Protein AF-A0A6C0JM83-F1 (afdb_monomer_lite)

Sequence (150 aa):
MENNTKMSLNKTNLNKWVEQGKTIPICINEGCENNVAIRHWSAQGDPSLKTECSRCADARKRNKNIDGITFHKKKYCENKDGILGFICPMDKERYSEFPSDIYHMDHLDGNHHNNSLDNLKTFCAICHTRKGKESDDFNAFKSSSRIHKV

Structure (mmCIF, N/CA/C/O backbone):
data_AF-A0A6C0JM83-F1
#
_entry.id   AF-A0A6C0JM83-F1
#
loop_
_atom_site.group_PDB
_atom_site.id
_atom_site.type_symbol
_atom_site.label_atom_id
_atom_site.label_alt_id
_atom_site.label_comp_id
_atom_site.label_asym_id
_atom_site.label_entity_id
_atom_site.label_seq_id
_atom_site.pdbx_PDB_ins_code
_atom_site.Cartn_x
_atom_site.Cartn_y
_atom_site.Cartn_z
_atom_site.occupancy
_atom_site.B_iso_or_equiv
_atom_site.auth_seq_id
_atom_site.auth_comp_id
_atom_site.auth_asym_id
_atom_site.auth_atom_id
_atom_site.pdbx_PDB_model_num
ATOM 1 N N . MET A 1 1 ? -18.237 12.633 42.414 1.00 44.19 1 MET A N 1
ATOM 2 C CA . MET A 1 1 ? -18.136 13.569 41.276 1.00 44.19 1 MET A CA 1
ATOM 3 C C . MET A 1 1 ? -17.560 12.776 40.118 1.00 44.19 1 MET A C 1
ATOM 5 O O . MET A 1 1 ? -16.432 12.314 40.226 1.00 44.19 1 MET A O 1
ATOM 9 N N . GLU A 1 2 ? -18.372 12.474 39.108 1.00 47.47 2 GLU A N 1
ATOM 10 C CA . GLU A 1 2 ? -17.985 11.617 37.981 1.00 47.47 2 GLU A CA 1
ATOM 11 C C . GLU A 1 2 ? -16.938 12.310 37.099 1.00 47.47 2 GLU A C 1
ATOM 13 O O . GLU A 1 2 ? -17.131 13.438 36.644 1.00 47.47 2 GLU A O 1
ATOM 18 N N . ASN A 1 3 ? -15.817 11.624 36.862 1.00 49.56 3 ASN A N 1
ATOM 19 C CA . ASN A 1 3 ? -14.770 12.057 35.942 1.00 49.56 3 ASN A CA 1
ATOM 20 C C . ASN A 1 3 ? -15.292 11.967 34.502 1.00 49.56 3 ASN A C 1
ATOM 22 O O . ASN A 1 3 ? -15.227 10.916 33.863 1.00 49.56 3 ASN A O 1
ATOM 26 N N . ASN A 1 4 ? -15.806 13.084 33.988 1.00 56.81 4 ASN A N 1
ATOM 27 C CA . ASN A 1 4 ? -16.250 13.216 32.606 1.00 56.81 4 ASN A CA 1
ATOM 28 C C . ASN A 1 4 ? -15.029 13.223 31.666 1.00 56.81 4 ASN A C 1
ATOM 30 O O . ASN A 1 4 ? -14.492 14.268 31.292 1.00 56.81 4 ASN A O 1
ATOM 34 N N . THR A 1 5 ? -14.523 12.031 31.350 1.00 67.56 5 THR A N 1
ATOM 35 C CA . THR A 1 5 ? -13.326 11.860 30.526 1.00 67.56 5 THR A CA 1
ATOM 36 C C . THR A 1 5 ? -13.716 12.058 29.067 1.00 67.56 5 THR A C 1
ATOM 38 O O . THR A 1 5 ? -14.271 11.169 28.423 1.00 67.56 5 THR A O 1
ATOM 41 N N . LYS A 1 6 ? -13.453 13.257 28.543 1.00 78.25 6 LYS A N 1
ATOM 42 C CA . LYS A 1 6 ? -13.747 13.632 27.157 1.00 78.25 6 LYS A CA 1
ATOM 43 C C . LYS A 1 6 ? -13.041 12.661 26.199 1.00 78.25 6 LYS A C 1
ATOM 45 O O . LYS A 1 6 ? -11.813 12.579 26.189 1.00 78.25 6 LYS A O 1
ATOM 50 N N . MET A 1 7 ? -13.809 11.913 25.406 1.00 81.31 7 MET A N 1
ATOM 51 C CA . MET A 1 7 ? -13.266 10.986 24.408 1.00 81.31 7 MET A CA 1
ATOM 52 C C . MET A 1 7 ? -12.375 11.7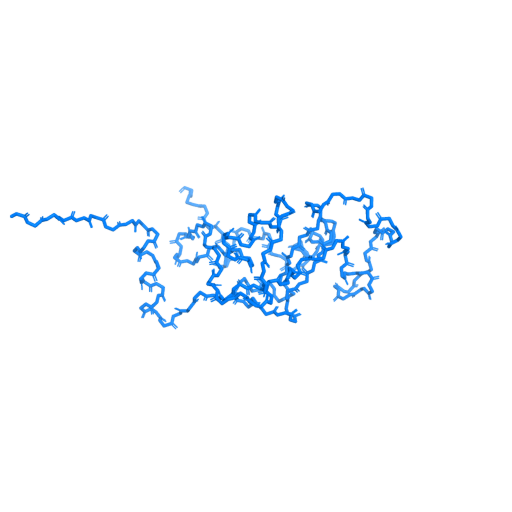11 23.392 1.00 81.31 7 MET A C 1
ATOM 54 O O . MET A 1 7 ? -12.646 12.847 22.997 1.00 81.31 7 MET A O 1
ATOM 58 N N . SER A 1 8 ? -11.323 11.030 22.928 1.00 89.06 8 SER A N 1
ATOM 59 C CA . SER A 1 8 ? -10.469 11.559 21.864 1.00 89.06 8 SER A CA 1
ATOM 60 C C . SER A 1 8 ? -11.244 11.684 20.551 1.00 89.06 8 SER A C 1
ATOM 62 O O . SER A 1 8 ? -12.116 10.867 20.251 1.00 89.06 8 SER A O 1
ATOM 64 N N . LEU A 1 9 ? -10.879 12.667 19.721 1.00 87.62 9 LEU A N 1
ATOM 65 C CA . LEU A 1 9 ? -11.496 12.871 18.405 1.00 87.62 9 LEU A CA 1
ATOM 66 C C . LEU A 1 9 ? -11.453 11.600 17.540 1.00 87.62 9 LEU A C 1
ATOM 68 O O . LEU A 1 9 ? -12.421 11.281 16.857 1.00 87.62 9 LEU A O 1
ATOM 72 N N . ASN A 1 10 ? -10.354 10.845 17.616 1.00 89.12 10 ASN A N 1
ATOM 73 C CA . ASN A 1 10 ? -10.205 9.588 16.886 1.00 89.12 10 ASN A CA 1
ATOM 74 C C . ASN A 1 10 ? -11.224 8.538 17.357 1.00 89.12 10 ASN A C 1
ATOM 76 O O . ASN A 1 10 ? -11.894 7.919 16.536 1.00 89.12 10 ASN A O 1
ATOM 80 N N . LYS A 1 11 ? -11.404 8.386 18.677 1.00 91.56 11 LYS A N 1
ATOM 81 C CA . LYS A 1 11 ? -12.391 7.451 19.228 1.00 91.56 11 LYS A CA 1
ATOM 82 C C . LYS A 1 11 ? -13.819 7.863 18.857 1.00 91.56 11 LYS A C 1
ATOM 84 O O . LYS A 1 11 ? -14.612 7.006 18.488 1.00 91.56 11 LYS A O 1
ATOM 89 N N . THR A 1 12 ? -14.124 9.159 18.892 1.00 93.62 12 THR A N 1
ATOM 90 C CA . THR A 1 12 ? -15.427 9.690 18.469 1.00 93.62 12 THR A CA 1
ATOM 91 C C . THR A 1 12 ? -15.716 9.391 16.997 1.00 93.62 12 THR A C 1
ATOM 93 O O . THR A 1 12 ? -16.800 8.915 16.675 1.00 93.62 12 THR A O 1
ATOM 96 N N . ASN A 1 13 ? -14.755 9.627 16.100 1.00 94.38 13 ASN A N 1
ATOM 97 C CA . ASN A 1 13 ? -14.938 9.346 14.674 1.00 94.38 13 ASN A CA 1
ATOM 98 C C . ASN A 1 13 ? -15.055 7.844 14.389 1.00 94.38 13 ASN A C 1
ATOM 100 O O . ASN A 1 13 ? -15.895 7.441 13.590 1.00 94.38 13 ASN A O 1
ATOM 104 N N . LEU A 1 14 ? -14.275 7.013 15.089 1.00 94.88 14 LEU A N 1
ATOM 105 C CA . LEU A 1 14 ? -14.371 5.560 14.970 1.00 94.88 14 LEU A CA 1
ATOM 106 C C . LEU A 1 14 ? -15.747 5.042 15.398 1.00 94.88 14 LEU A C 1
ATOM 108 O O . LEU A 1 14 ? -16.313 4.203 14.708 1.00 94.88 14 LEU A O 1
ATOM 112 N N . ASN A 1 15 ? -16.301 5.553 16.499 1.00 94.50 15 ASN A N 1
ATOM 113 C CA . ASN A 1 15 ? -17.640 5.163 16.934 1.00 94.50 15 ASN A CA 1
ATOM 114 C C . ASN A 1 15 ? -18.690 5.507 15.868 1.00 94.50 15 ASN A C 1
ATOM 116 O O . ASN A 1 15 ? -19.449 4.629 15.477 1.00 94.50 15 ASN A O 1
ATOM 120 N N . LYS A 1 16 ? -18.658 6.727 15.312 1.00 94.56 16 LYS A N 1
ATOM 121 C CA . LYS A 1 16 ? -19.558 7.130 14.214 1.00 94.56 16 LYS A CA 1
ATOM 122 C C . LYS A 1 16 ? -19.424 6.235 12.981 1.00 94.56 16 LYS A C 1
ATOM 124 O O . LYS A 1 16 ? -20.417 5.920 12.338 1.00 94.56 16 LYS A O 1
ATOM 129 N N . TRP A 1 17 ? -18.200 5.837 12.634 1.00 95.06 17 TRP A N 1
ATOM 130 C CA . TRP A 1 17 ? -17.943 4.926 11.515 1.00 95.06 17 TRP A CA 1
ATOM 131 C C . TRP A 1 17 ? -18.598 3.559 11.736 1.00 95.06 17 TRP A C 1
ATOM 133 O O . TRP A 1 17 ? -19.258 3.035 10.842 1.00 95.06 17 TRP A O 1
ATOM 143 N N . VAL A 1 18 ? -18.468 3.015 12.947 1.00 95.50 18 VAL A N 1
ATOM 144 C CA . VAL A 1 18 ? -19.070 1.731 13.330 1.00 95.50 18 VAL A CA 1
ATOM 145 C C . VAL A 1 18 ? -20.595 1.826 13.430 1.00 95.50 18 VAL A C 1
ATOM 147 O O . VAL A 1 18 ? -21.285 0.916 12.981 1.00 95.50 18 VAL A O 1
ATOM 150 N N . GLU A 1 19 ? -21.141 2.934 13.937 1.00 95.94 19 GLU A N 1
ATOM 151 C CA . GLU A 1 19 ? -22.590 3.206 13.967 1.00 95.94 19 GLU A CA 1
ATOM 152 C C . GLU A 1 19 ? -23.209 3.241 12.560 1.00 95.94 19 GLU A C 1
ATOM 154 O O . GLU A 1 19 ? -24.366 2.872 12.385 1.00 95.94 19 GLU A O 1
ATOM 159 N N . GLN A 1 20 ? -22.431 3.616 11.537 1.00 94.31 20 GLN A N 1
ATOM 160 C CA . GLN A 1 20 ? -22.831 3.533 10.125 1.00 94.31 20 GLN A CA 1
ATOM 161 C C . GLN A 1 20 ? -22.754 2.106 9.547 1.00 94.31 20 GLN A C 1
ATOM 163 O O . GLN A 1 20 ? -22.927 1.927 8.343 1.00 94.31 20 GLN A O 1
ATOM 168 N N . GLY A 1 21 ? -22.453 1.094 10.366 1.00 95.00 21 GLY A N 1
ATOM 169 C CA . GLY A 1 21 ? -22.310 -0.300 9.940 1.00 95.00 21 GLY A CA 1
ATOM 170 C C . GLY A 1 21 ? -21.008 -0.597 9.194 1.00 95.00 21 GLY A C 1
ATOM 171 O O . GLY A 1 21 ? -20.891 -1.646 8.562 1.00 95.00 21 GLY A O 1
ATOM 172 N N . LYS A 1 22 ? -20.025 0.310 9.235 1.00 94.62 22 LYS A N 1
ATOM 173 C CA . LYS A 1 22 ? -18.748 0.146 8.535 1.00 94.62 22 LYS A CA 1
ATOM 174 C C . LYS A 1 22 ? -17.683 -0.436 9.457 1.00 94.62 22 LYS A C 1
ATOM 176 O O . LYS A 1 22 ? -17.674 -0.211 10.667 1.00 94.62 22 LYS A O 1
ATOM 181 N N . THR A 1 23 ? -16.728 -1.144 8.868 1.00 95.31 23 THR A N 1
ATOM 182 C CA . THR A 1 23 ? -15.616 -1.778 9.585 1.00 95.31 23 THR A CA 1
ATOM 183 C C . THR A 1 23 ? -14.276 -1.181 9.166 1.00 95.31 23 THR A C 1
ATOM 185 O O . THR A 1 23 ? -14.170 -0.488 8.152 1.00 95.31 23 THR A O 1
ATOM 188 N N . ILE A 1 24 ? -13.249 -1.392 9.992 1.00 96.75 24 ILE A N 1
ATOM 189 C CA . ILE A 1 24 ? -11.862 -1.104 9.622 1.00 96.75 24 ILE A CA 1
ATOM 190 C C . ILE A 1 24 ? -11.265 -2.408 9.080 1.00 96.75 24 ILE A C 1
ATOM 192 O O . ILE A 1 24 ? -11.405 -3.430 9.750 1.00 96.75 24 ILE A O 1
ATOM 196 N N . PRO A 1 25 ? -10.614 -2.401 7.904 1.00 96.69 25 PRO A N 1
ATOM 197 C CA . PRO A 1 25 ? -9.995 -3.598 7.348 1.00 96.69 25 PRO A CA 1
ATOM 198 C C . PRO A 1 25 ? -8.928 -4.197 8.268 1.00 96.69 25 PRO A C 1
ATOM 200 O O . PRO A 1 25 ? -8.288 -3.493 9.055 1.00 96.69 25 PRO A O 1
ATOM 203 N N . ILE A 1 26 ? -8.692 -5.497 8.119 1.00 97.81 26 ILE A N 1
ATOM 204 C CA . ILE A 1 26 ? -7.633 -6.220 8.827 1.00 97.81 26 ILE A CA 1
ATOM 205 C C . ILE A 1 26 ? -6.282 -5.944 8.151 1.00 97.81 26 ILE A C 1
ATOM 207 O O . ILE A 1 26 ? -6.214 -5.635 6.961 1.00 97.81 26 ILE A O 1
ATOM 211 N N . CYS A 1 27 ? -5.204 -6.002 8.929 1.00 98.06 27 CYS A N 1
ATOM 212 C CA . CYS A 1 27 ? -3.822 -5.909 8.471 1.00 98.06 27 CYS A CA 1
ATOM 213 C C . CYS A 1 27 ? -3.541 -6.872 7.307 1.00 98.06 27 CYS A C 1
ATOM 215 O O . CYS A 1 27 ? -3.898 -8.040 7.375 1.00 98.06 27 CYS A O 1
ATOM 217 N N . ILE A 1 28 ? -2.834 -6.398 6.276 1.00 98.19 28 ILE A N 1
ATOM 218 C CA . ILE A 1 28 ? -2.525 -7.217 5.092 1.00 98.19 28 ILE A CA 1
ATOM 219 C C . ILE A 1 28 ? -1.541 -8.364 5.374 1.00 98.19 28 ILE A C 1
ATOM 221 O O . ILE A 1 28 ? -1.468 -9.328 4.621 1.00 98.19 28 ILE A O 1
ATOM 225 N N . ASN A 1 29 ? -0.729 -8.242 6.425 1.00 98.25 29 ASN A N 1
ATOM 226 C CA . ASN A 1 29 ? 0.310 -9.226 6.707 1.00 98.25 29 ASN A CA 1
ATOM 227 C C . ASN A 1 29 ? -0.316 -10.514 7.240 1.00 98.25 29 ASN A C 1
ATOM 229 O O . ASN A 1 29 ? -1.064 -10.485 8.219 1.00 98.25 29 ASN A O 1
ATOM 233 N N . GLU A 1 30 ? 0.034 -11.630 6.609 1.00 97.56 30 GLU A N 1
ATOM 234 C CA . GLU A 1 30 ? -0.449 -12.957 6.969 1.00 97.56 30 GLU A CA 1
ATOM 235 C C . GLU A 1 30 ? -0.114 -13.270 8.434 1.00 97.56 30 GLU A C 1
ATOM 237 O O . GLU A 1 30 ? 0.965 -12.919 8.921 1.00 97.56 30 GLU A O 1
ATOM 242 N N . GLY A 1 31 ? -1.067 -13.882 9.142 1.00 97.25 31 GLY A N 1
ATOM 243 C CA . GLY A 1 31 ? -0.973 -14.161 10.578 1.00 97.25 31 GLY A CA 1
ATOM 244 C C . GLY A 1 31 ? -1.280 -12.968 11.493 1.00 97.25 31 GLY A C 1
ATOM 245 O O . GLY A 1 31 ? -1.158 -13.083 12.712 1.00 97.25 31 GLY A O 1
ATOM 246 N N . CYS A 1 32 ? -1.688 -11.811 10.953 1.00 97.88 32 CYS A N 1
ATOM 247 C CA . CYS A 1 32 ? -2.078 -10.648 11.751 1.00 97.88 32 CYS A CA 1
ATOM 248 C C . CYS A 1 32 ? -3.580 -10.342 11.659 1.00 97.88 32 CYS A C 1
ATOM 250 O O . CYS A 1 32 ? -4.067 -9.912 10.623 1.00 97.88 32 CYS A O 1
ATOM 252 N N . GLU A 1 33 ? -4.289 -10.433 12.786 1.00 97.44 33 GLU A N 1
ATOM 253 C CA . GLU A 1 33 ? -5.737 -10.154 12.870 1.00 97.44 33 GLU A CA 1
ATOM 254 C C . GLU A 1 33 ? -6.065 -8.722 13.332 1.00 97.44 33 GLU A C 1
ATOM 256 O O . GLU A 1 33 ? -7.222 -8.344 13.497 1.00 97.44 33 GLU A O 1
ATOM 261 N N . ASN A 1 34 ? -5.045 -7.889 13.555 1.00 97.81 34 ASN A N 1
ATOM 262 C CA . ASN A 1 34 ? -5.262 -6.510 13.985 1.00 97.81 34 ASN A CA 1
ATOM 263 C C . ASN A 1 34 ? -5.852 -5.668 12.852 1.00 97.81 34 ASN A C 1
ATOM 265 O O . ASN A 1 34 ? -5.403 -5.757 11.711 1.00 97.81 34 ASN A O 1
ATOM 269 N N . ASN A 1 35 ? -6.736 -4.734 13.198 1.00 97.94 35 ASN A N 1
ATOM 270 C CA . ASN A 1 35 ? -7.178 -3.696 12.271 1.00 97.94 35 ASN A CA 1
ATOM 271 C C . ASN A 1 35 ? -6.000 -2.858 11.754 1.00 97.94 35 ASN A C 1
ATOM 273 O O . ASN A 1 35 ? -5.029 -2.581 12.475 1.00 97.94 35 ASN A O 1
ATOM 277 N N . VAL A 1 36 ? -6.106 -2.410 10.504 1.00 97.75 36 VAL A N 1
ATOM 278 C CA . VAL A 1 36 ? -5.147 -1.472 9.923 1.00 97.75 36 VAL A CA 1
ATOM 279 C C . VAL A 1 36 ? -5.089 -0.175 10.725 1.00 97.75 36 VAL A C 1
ATOM 281 O O . VAL A 1 36 ? -6.056 0.264 11.350 1.00 97.75 36 VAL A O 1
ATOM 284 N N . ALA A 1 37 ? -3.925 0.470 10.712 1.00 96.94 37 ALA A N 1
ATOM 285 C CA . ALA A 1 37 ? -3.763 1.728 11.421 1.00 96.94 37 ALA A CA 1
ATOM 286 C C . ALA A 1 37 ? -4.471 2.872 10.685 1.00 96.94 37 ALA A C 1
ATOM 288 O O . ALA A 1 37 ? -4.193 3.138 9.513 1.00 96.94 37 ALA A O 1
ATOM 289 N N . ILE A 1 38 ? -5.297 3.618 11.416 1.00 95.75 38 ILE A N 1
ATOM 290 C CA . ILE A 1 38 ? -5.872 4.884 10.957 1.00 95.75 38 ILE A CA 1
ATOM 291 C C . ILE A 1 38 ? -4.805 5.975 11.100 1.00 95.75 38 ILE A C 1
ATOM 293 O O . ILE A 1 38 ? -4.281 6.201 12.192 1.00 95.75 38 ILE A O 1
ATOM 297 N N . ARG A 1 39 ? -4.458 6.652 10.001 1.00 91.12 39 ARG A N 1
ATOM 298 C CA . ARG A 1 39 ? -3.512 7.781 10.000 1.00 91.12 39 ARG A CA 1
ATOM 299 C C . ARG A 1 39 ? -4.176 9.059 10.497 1.00 91.12 39 ARG A C 1
ATOM 301 O O . ARG A 1 39 ? -3.609 9.769 11.317 1.00 91.12 39 ARG A O 1
ATOM 308 N N . HIS A 1 40 ? -5.342 9.361 9.944 1.00 91.31 40 HIS A N 1
ATOM 309 C CA . HIS A 1 40 ? -6.170 10.519 10.261 1.00 91.31 40 HIS A CA 1
ATOM 310 C C . HIS A 1 40 ? -7.576 10.295 9.691 1.00 91.31 40 HIS A C 1
ATOM 312 O O . HIS A 1 40 ? -7.826 9.284 9.038 1.00 91.31 40 HIS A O 1
ATOM 318 N N . TRP A 1 41 ? -8.472 11.247 9.924 1.00 91.06 41 TRP A N 1
ATOM 319 C CA . TRP A 1 41 ? -9.830 11.257 9.386 1.00 91.06 41 TRP A CA 1
ATOM 320 C C . TRP A 1 41 ? -9.985 12.426 8.417 1.00 91.06 41 TRP A C 1
ATOM 322 O O . TRP A 1 41 ? -9.472 13.514 8.691 1.00 91.06 41 TRP A O 1
ATOM 332 N N . SER A 1 42 ? -10.671 12.209 7.297 1.00 86.38 42 SER A N 1
ATOM 333 C CA . SER A 1 42 ? -11.073 13.288 6.397 1.00 86.38 42 SER A CA 1
ATOM 334 C C . SER A 1 42 ? -12.128 14.180 7.061 1.00 86.38 42 SER A C 1
ATOM 336 O O . SER A 1 42 ? -12.757 13.804 8.056 1.00 86.38 42 SER A O 1
ATOM 338 N N . ALA A 1 43 ? -12.361 15.368 6.497 1.00 83.06 43 ALA A N 1
ATOM 339 C CA . ALA A 1 43 ? -13.428 16.254 6.965 1.00 83.06 43 ALA A CA 1
ATOM 340 C C . ALA A 1 43 ? -14.825 15.619 6.810 1.00 83.06 43 ALA A C 1
ATOM 342 O O . ALA A 1 43 ? -15.741 15.964 7.552 1.00 83.06 43 ALA A O 1
ATOM 343 N N . GLN A 1 44 ? -14.964 14.670 5.880 1.00 83.12 44 GLN A N 1
ATOM 344 C CA . GLN A 1 44 ? -16.177 13.903 5.597 1.00 83.12 44 GLN A CA 1
ATOM 345 C C . GLN A 1 44 ? -16.359 12.715 6.560 1.00 83.12 44 GLN A C 1
ATOM 347 O O . GLN A 1 44 ? -17.377 12.032 6.500 1.00 83.12 44 GLN A O 1
ATOM 352 N N . GLY A 1 45 ? -15.396 12.464 7.455 1.00 87.44 45 GLY A N 1
ATOM 353 C CA . GLY A 1 45 ? -15.439 11.343 8.396 1.00 87.44 45 GLY A CA 1
ATOM 354 C C . GLY A 1 45 ? -15.001 10.003 7.799 1.00 87.44 45 GLY A C 1
ATOM 355 O O . GLY A 1 45 ? -15.306 8.964 8.375 1.00 87.44 45 GLY A O 1
ATOM 356 N N . ASP A 1 46 ? -14.279 10.022 6.678 1.00 89.12 46 ASP A N 1
ATOM 357 C CA . ASP A 1 46 ? -13.672 8.842 6.054 1.00 89.12 46 ASP A CA 1
ATOM 358 C C . ASP A 1 46 ? -12.246 8.625 6.607 1.00 89.12 46 ASP A C 1
ATOM 360 O O . ASP A 1 46 ? -11.445 9.574 6.610 1.00 89.12 46 ASP A O 1
ATOM 364 N N . PRO A 1 47 ? -11.898 7.445 7.156 1.00 92.81 47 PRO A N 1
ATOM 365 C CA . PRO A 1 47 ? -10.572 7.215 7.702 1.00 92.81 47 PRO A CA 1
ATOM 366 C C . PRO A 1 47 ? -9.517 7.055 6.600 1.00 92.81 47 PRO A C 1
ATOM 368 O O . PRO A 1 47 ? -9.600 6.202 5.724 1.00 92.81 47 PRO A O 1
ATOM 371 N N . SER A 1 48 ? -8.419 7.799 6.719 1.00 91.56 48 SER A N 1
ATOM 372 C CA . SER A 1 48 ? -7.208 7.538 5.942 1.00 91.56 48 SER A CA 1
ATOM 373 C C . SER A 1 48 ? -6.471 6.341 6.538 1.00 91.56 48 SER A C 1
ATOM 375 O O . SER A 1 48 ? -5.884 6.429 7.623 1.00 91.56 48 SER A O 1
ATOM 377 N N . LEU A 1 49 ? -6.495 5.219 5.828 1.00 94.12 49 LEU A N 1
ATOM 378 C CA . LEU A 1 49 ? -5.961 3.946 6.301 1.00 94.12 49 LEU A CA 1
ATOM 379 C C . LEU A 1 49 ? -4.515 3.712 5.839 1.00 94.12 49 LEU A C 1
ATOM 381 O O . LEU A 1 49 ? -4.067 4.171 4.788 1.00 94.12 49 LEU A O 1
ATOM 385 N N . LYS A 1 50 ? -3.740 2.998 6.657 1.00 95.31 50 LYS A N 1
ATOM 386 C CA . LYS A 1 50 ? -2.591 2.220 6.171 1.00 95.31 50 LYS A CA 1
ATOM 387 C C . LYS A 1 50 ? -3.097 0.870 5.652 1.00 95.31 50 LYS A C 1
ATOM 389 O O . LYS A 1 50 ? -4.224 0.488 5.916 1.00 95.31 50 LYS A O 1
ATOM 394 N N . THR A 1 51 ? -2.222 0.120 4.999 1.00 96.94 51 THR A N 1
ATOM 395 C CA . THR A 1 51 ? -2.471 -1.284 4.637 1.00 96.94 51 THR A CA 1
ATOM 396 C C . THR A 1 51 ? -2.092 -2.252 5.767 1.00 96.94 51 THR A C 1
ATOM 398 O O . THR A 1 51 ? -2.471 -3.420 5.782 1.00 96.94 51 THR A O 1
ATOM 401 N N . GLU A 1 52 ? -1.339 -1.755 6.751 1.00 97.94 52 GLU A N 1
ATOM 402 C CA . GLU A 1 52 ? -0.810 -2.507 7.888 1.00 97.94 52 GLU A CA 1
ATOM 403 C C . GLU A 1 52 ? -1.308 -1.907 9.211 1.00 97.94 52 GLU A C 1
ATOM 405 O O . GLU A 1 52 ? -1.503 -0.689 9.331 1.00 97.94 52 GLU A O 1
ATOM 410 N N . CYS A 1 53 ? -1.422 -2.735 10.253 1.00 98.12 53 CYS A N 1
ATOM 411 C CA . CYS A 1 53 ? -1.512 -2.237 11.626 1.00 98.12 53 CYS A CA 1
ATOM 412 C C . CYS A 1 53 ? -0.197 -1.543 12.048 1.00 98.12 53 CYS A C 1
ATOM 414 O O . CYS A 1 53 ? 0.865 -1.771 11.458 1.00 98.12 53 CYS A O 1
ATOM 416 N N . SER A 1 54 ? -0.232 -0.703 13.090 1.00 97.50 54 SER A N 1
ATOM 417 C CA . SER A 1 54 ? 0.954 0.061 13.525 1.00 97.50 54 SER A CA 1
ATOM 418 C C . SER A 1 54 ? 2.123 -0.842 13.928 1.00 97.50 54 SER A C 1
ATOM 420 O O . SER A 1 54 ? 3.249 -0.592 13.508 1.00 97.50 54 SER A O 1
ATOM 422 N N . ARG A 1 55 ? 1.849 -1.936 14.658 1.00 97.81 55 ARG A N 1
ATOM 423 C CA . ARG A 1 55 ? 2.860 -2.920 15.083 1.00 97.81 55 ARG A CA 1
ATOM 424 C C . ARG A 1 55 ? 3.615 -3.505 13.888 1.00 97.81 55 ARG A C 1
ATOM 426 O O . ARG A 1 55 ? 4.842 -3.522 13.889 1.00 97.81 55 ARG A O 1
ATOM 433 N N . CYS A 1 56 ? 2.882 -3.952 12.870 1.00 98.12 56 CYS A N 1
ATOM 434 C CA . CYS A 1 56 ? 3.466 -4.508 11.656 1.00 98.12 56 CYS A CA 1
ATOM 435 C C . CYS A 1 56 ? 4.251 -3.459 10.861 1.00 98.12 56 CYS A C 1
ATOM 437 O O . CYS A 1 56 ? 5.405 -3.692 10.509 1.00 98.12 56 CYS A O 1
ATOM 439 N N . ALA A 1 57 ? 3.657 -2.286 10.627 1.00 96.88 57 ALA A N 1
ATOM 440 C CA . ALA A 1 57 ? 4.307 -1.221 9.870 1.00 96.88 57 ALA A CA 1
ATOM 441 C C . ALA A 1 57 ? 5.645 -0.801 10.503 1.00 96.88 57 ALA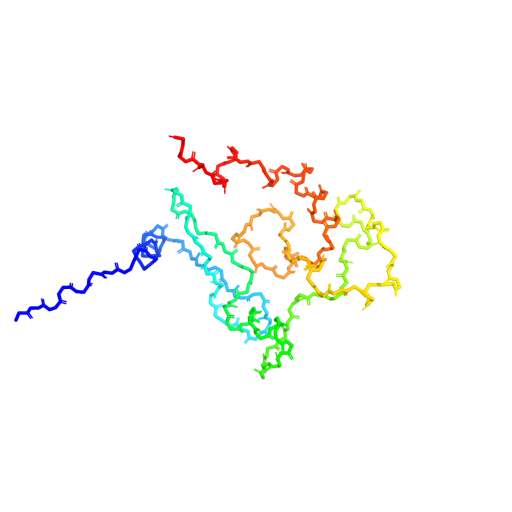 A C 1
ATOM 443 O O . ALA A 1 57 ? 6.628 -0.584 9.793 1.00 96.88 57 ALA A O 1
ATOM 444 N N . ASP A 1 58 ? 5.693 -0.691 11.831 1.00 97.06 58 ASP A N 1
ATOM 445 C CA . ASP A 1 58 ? 6.898 -0.290 12.554 1.00 97.06 58 ASP A CA 1
ATOM 446 C C . ASP A 1 58 ? 7.950 -1.400 12.581 1.00 97.06 58 ASP A C 1
ATOM 448 O O . ASP A 1 58 ? 9.134 -1.118 12.383 1.00 97.06 58 ASP A O 1
ATOM 452 N N . ALA A 1 59 ? 7.539 -2.658 12.764 1.00 97.38 59 ALA A N 1
ATOM 453 C CA . ALA A 1 59 ? 8.448 -3.796 12.687 1.00 97.38 59 ALA A CA 1
ATOM 454 C C . ALA A 1 59 ? 9.089 -3.905 11.300 1.00 97.38 59 ALA A C 1
ATOM 456 O O . ALA A 1 59 ? 10.314 -3.957 11.205 1.00 97.38 59 ALA A O 1
ATOM 457 N N . ARG A 1 60 ? 8.294 -3.794 10.228 1.00 95.62 60 ARG A N 1
ATOM 458 C CA . ARG A 1 60 ? 8.794 -3.789 8.850 1.00 95.62 60 ARG A CA 1
ATOM 459 C C . ARG A 1 60 ? 9.812 -2.676 8.608 1.00 95.62 60 ARG A C 1
ATOM 461 O O . ARG A 1 60 ? 10.879 -2.931 8.060 1.00 95.62 60 ARG A O 1
ATOM 468 N N . LYS A 1 61 ? 9.511 -1.440 9.025 1.00 93.69 61 LYS A N 1
ATOM 469 C CA . LYS A 1 61 ? 10.428 -0.291 8.871 1.00 93.69 61 LYS A CA 1
ATOM 470 C C . LYS A 1 61 ? 11.733 -0.463 9.644 1.00 93.69 61 LYS A C 1
ATOM 472 O O . LYS A 1 61 ? 12.766 0.023 9.207 1.00 93.69 61 LYS A O 1
ATOM 477 N N . ARG A 1 62 ? 11.683 -1.133 10.796 1.00 95.31 62 ARG A N 1
ATOM 478 C CA . ARG A 1 62 ? 12.849 -1.403 11.648 1.00 95.31 62 ARG A CA 1
ATOM 479 C C . ARG A 1 62 ? 13.525 -2.738 11.330 1.00 95.31 62 ARG A C 1
ATOM 481 O O . ARG A 1 62 ? 14.407 -3.139 12.081 1.00 95.31 62 ARG A O 1
ATOM 488 N N . ASN A 1 63 ? 13.096 -3.426 10.268 1.00 93.12 63 ASN A N 1
ATOM 489 C CA . ASN A 1 63 ? 13.561 -4.761 9.896 1.00 93.12 63 ASN A CA 1
ATOM 490 C C . ASN A 1 63 ? 13.511 -5.767 11.068 1.00 93.12 63 ASN A C 1
ATOM 492 O O . ASN A 1 63 ? 14.428 -6.559 11.269 1.00 93.12 63 ASN A O 1
ATOM 496 N N . LYS A 1 64 ? 12.449 -5.696 11.881 1.00 96.81 64 LYS A N 1
ATOM 497 C CA . LYS A 1 64 ? 12.208 -6.599 13.011 1.00 96.81 64 LYS A CA 1
ATOM 498 C C . LYS A 1 64 ? 11.273 -7.723 12.593 1.00 96.81 64 LYS A C 1
ATOM 500 O O . LYS A 1 64 ? 10.207 -7.458 12.038 1.00 96.81 64 LYS A O 1
ATOM 505 N N . ASN A 1 65 ? 11.656 -8.952 12.920 1.00 95.88 65 ASN A N 1
ATOM 506 C CA . ASN A 1 65 ? 10.776 -10.100 12.774 1.00 95.88 65 ASN A CA 1
ATOM 507 C C . ASN A 1 65 ? 9.685 -10.085 13.857 1.00 95.88 65 ASN A C 1
ATOM 509 O O . ASN A 1 65 ? 9.916 -9.602 14.969 1.00 95.88 65 ASN A O 1
ATOM 513 N N . ILE A 1 66 ? 8.507 -10.604 13.526 1.00 97.12 66 ILE A N 1
ATOM 514 C CA . ILE A 1 66 ? 7.441 -10.879 14.484 1.00 97.12 66 ILE A CA 1
ATOM 515 C C . ILE A 1 66 ? 7.020 -12.328 14.273 1.00 97.12 66 ILE A C 1
ATOM 517 O O . ILE A 1 66 ? 6.592 -12.684 13.179 1.00 97.12 66 ILE A O 1
ATOM 521 N N . ASP A 1 67 ? 7.106 -13.135 15.325 1.00 97.25 67 ASP A N 1
ATOM 522 C CA . ASP A 1 67 ? 6.734 -14.546 15.256 1.00 97.25 67 ASP A CA 1
ATOM 523 C C . ASP A 1 67 ? 5.289 -14.718 14.776 1.00 97.25 67 ASP A C 1
ATOM 525 O O . ASP A 1 67 ? 4.375 -14.024 15.233 1.00 97.25 67 ASP A O 1
ATOM 529 N N . GLY A 1 68 ? 5.105 -15.634 13.824 1.00 97.19 68 GLY A N 1
ATOM 530 C CA . GLY A 1 68 ? 3.812 -15.931 13.212 1.00 97.19 68 GLY A CA 1
ATOM 531 C C . GLY A 1 68 ? 3.314 -14.904 12.190 1.00 97.19 68 GLY A C 1
ATOM 532 O O . GLY A 1 68 ? 2.204 -15.074 11.704 1.00 97.19 68 GLY A O 1
ATOM 533 N N . ILE A 1 69 ? 4.089 -13.862 11.853 1.00 98.06 69 ILE A N 1
ATOM 534 C CA . ILE A 1 69 ? 3.685 -12.850 10.865 1.00 98.06 69 ILE A CA 1
ATOM 535 C C . ILE A 1 69 ? 4.581 -12.886 9.626 1.00 98.06 69 ILE A C 1
ATOM 537 O O . ILE A 1 69 ? 5.796 -12.710 9.722 1.00 98.06 69 ILE A O 1
ATOM 541 N N . THR A 1 70 ? 3.960 -12.975 8.446 1.00 97.62 70 THR A N 1
ATOM 542 C CA . THR A 1 70 ? 4.645 -12.825 7.152 1.00 97.62 70 THR A CA 1
ATOM 543 C C . THR A 1 70 ? 4.315 -11.468 6.530 1.00 97.62 70 THR A C 1
ATOM 545 O O . THR A 1 70 ? 3.158 -11.139 6.269 1.00 97.62 70 THR A O 1
ATOM 548 N N . PHE A 1 71 ? 5.342 -10.651 6.272 1.00 97.25 71 PHE A N 1
ATOM 549 C CA . PHE A 1 71 ? 5.157 -9.331 5.661 1.00 97.25 71 PHE A CA 1
ATOM 550 C C . PHE A 1 71 ? 4.770 -9.436 4.180 1.00 97.25 71 PHE A C 1
ATOM 552 O O . PHE A 1 71 ? 5.496 -10.025 3.377 1.00 97.25 71 PHE A O 1
ATOM 559 N N . HIS A 1 72 ? 3.664 -8.792 3.798 1.00 97.38 72 HIS A N 1
ATOM 560 C CA . HI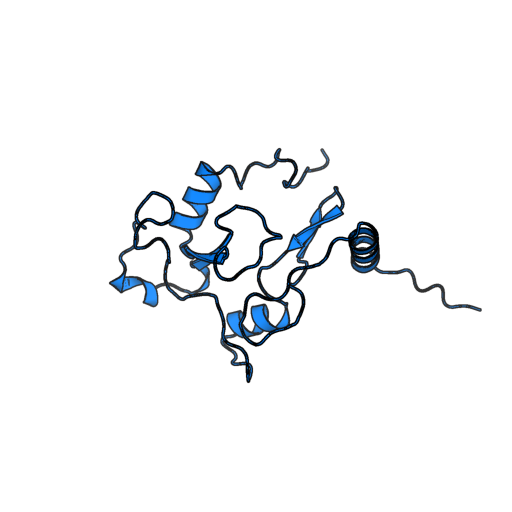S A 1 72 ? 3.164 -8.806 2.419 1.00 97.38 72 HIS A CA 1
ATOM 561 C C . HIS A 1 72 ? 4.030 -7.969 1.474 1.00 97.38 72 HIS A C 1
ATOM 563 O O . HIS A 1 72 ? 4.329 -8.400 0.359 1.00 97.38 72 HIS A O 1
ATOM 569 N N . LYS A 1 73 ? 4.470 -6.787 1.934 1.00 96.81 73 LYS A N 1
ATOM 570 C CA . LYS A 1 73 ? 5.249 -5.830 1.133 1.00 96.81 73 LYS A CA 1
ATOM 571 C C . LYS A 1 73 ? 6.498 -6.486 0.544 1.00 96.81 73 LYS A C 1
ATOM 573 O O . LYS A 1 73 ? 7.371 -6.950 1.279 1.00 96.81 73 LYS A O 1
ATOM 578 N N . LYS A 1 74 ? 6.632 -6.435 -0.779 1.00 96.12 74 LYS A N 1
ATOM 579 C CA . LYS A 1 74 ? 7.790 -6.984 -1.490 1.00 96.12 74 LYS A CA 1
ATOM 580 C C . LYS A 1 74 ? 8.954 -5.989 -1.536 1.00 96.12 74 LYS A C 1
ATOM 582 O O . LYS A 1 74 ? 8.817 -4.797 -1.255 1.00 96.12 74 LYS A O 1
ATOM 587 N N . LYS A 1 75 ? 10.131 -6.500 -1.898 1.00 95.38 75 LYS A N 1
ATOM 588 C CA . LYS A 1 75 ? 11.339 -5.705 -2.191 1.00 95.38 75 LYS A CA 1
ATOM 589 C C . LYS A 1 75 ? 11.559 -5.530 -3.702 1.00 95.38 75 LYS A C 1
ATOM 591 O O . LYS A 1 75 ? 12.673 -5.283 -4.137 1.00 95.38 75 LYS A O 1
ATOM 596 N N . TYR A 1 76 ? 10.505 -5.720 -4.492 1.00 97.00 76 TYR A N 1
ATOM 597 C CA . TYR A 1 76 ? 10.510 -5.612 -5.945 1.00 97.00 76 TYR A CA 1
ATOM 598 C C . TYR A 1 76 ? 9.182 -5.032 -6.435 1.00 97.00 76 TYR A C 1
ATOM 600 O O . TYR A 1 76 ? 8.191 -5.031 -5.703 1.00 97.00 76 TYR A O 1
ATOM 608 N N . CYS A 1 77 ? 9.163 -4.545 -7.677 1.00 98.00 77 CYS A N 1
ATOM 609 C CA . CYS A 1 77 ? 7.950 -4.037 -8.312 1.00 98.00 77 CYS A CA 1
ATOM 610 C C . CYS A 1 77 ? 7.138 -5.184 -8.933 1.00 98.00 77 CYS A C 1
ATOM 612 O O . CYS A 1 77 ? 7.636 -5.913 -9.788 1.00 98.00 77 CYS A O 1
ATOM 614 N N . GLU A 1 78 ? 5.871 -5.319 -8.552 1.00 97.94 78 GLU A N 1
ATOM 615 C CA . GLU A 1 78 ? 4.947 -6.317 -9.106 1.00 97.94 78 GLU A CA 1
ATOM 616 C C . GLU A 1 78 ? 4.404 -5.916 -10.488 1.00 97.94 78 GLU A C 1
ATOM 618 O O . GLU A 1 78 ? 3.914 -6.763 -11.225 1.00 97.94 78 GLU A O 1
ATOM 623 N N . ASN A 1 79 ? 4.597 -4.662 -10.920 1.00 97.88 79 ASN A N 1
ATOM 624 C CA . ASN A 1 79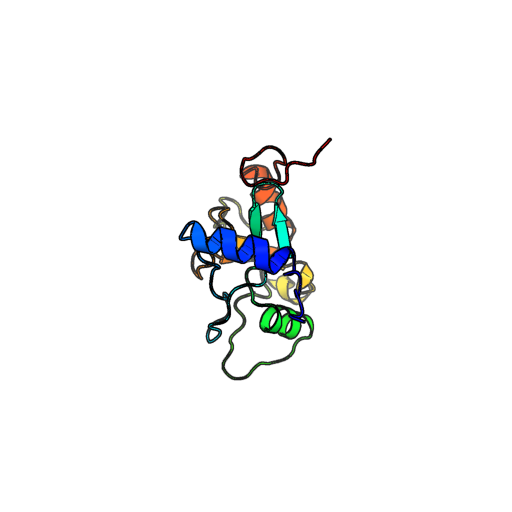 ? 4.294 -4.226 -12.291 1.00 97.88 79 ASN A CA 1
ATOM 625 C C . ASN A 1 79 ? 5.373 -4.629 -13.325 1.00 97.88 79 ASN A C 1
ATOM 627 O O . ASN A 1 79 ? 5.445 -4.095 -14.432 1.00 97.88 79 ASN A O 1
ATOM 631 N N . LYS A 1 80 ? 6.256 -5.562 -12.970 1.00 95.50 80 LYS A N 1
ATOM 632 C CA . LYS A 1 80 ? 7.328 -6.061 -13.841 1.00 95.50 80 LYS A CA 1
ATOM 633 C C . LYS A 1 80 ? 6.808 -6.728 -15.126 1.00 95.50 80 LYS A C 1
ATOM 635 O O . LYS A 1 80 ? 7.533 -6.752 -16.115 1.00 95.50 80 LYS A O 1
ATOM 640 N N . ASP A 1 81 ? 5.572 -7.227 -15.111 1.00 94.94 81 ASP A N 1
ATOM 641 C CA . ASP A 1 81 ? 4.941 -7.934 -16.237 1.00 94.94 81 ASP A CA 1
ATOM 642 C C . ASP A 1 81 ? 3.727 -7.173 -16.805 1.00 94.94 81 ASP A C 1
ATOM 644 O O . ASP A 1 81 ? 2.972 -7.705 -17.609 1.00 94.94 81 ASP A O 1
ATOM 648 N N . GLY A 1 82 ? 3.547 -5.905 -16.416 1.00 95.88 82 GLY A N 1
ATOM 649 C CA . GLY A 1 82 ? 2.560 -5.024 -17.038 1.00 95.88 82 GLY A CA 1
ATOM 650 C C . GLY A 1 82 ? 1.134 -5.107 -16.497 1.00 95.88 82 GLY A C 1
ATOM 651 O O . GLY A 1 82 ? 0.206 -4.757 -17.221 1.00 95.88 82 GLY A O 1
ATOM 652 N N . ILE A 1 83 ? 0.937 -5.513 -15.235 1.00 95.19 83 ILE A N 1
ATOM 653 C CA . ILE A 1 83 ? -0.398 -5.583 -14.603 1.00 95.19 83 ILE A CA 1
ATOM 654 C C . ILE A 1 83 ? -1.157 -4.243 -14.634 1.00 95.19 83 ILE A C 1
ATOM 656 O O . ILE A 1 83 ? -2.381 -4.227 -14.624 1.00 95.19 83 ILE A O 1
ATOM 660 N N . LEU A 1 84 ? -0.438 -3.119 -14.709 1.00 94.69 84 LEU A N 1
ATOM 661 C CA . LEU A 1 84 ? -1.011 -1.773 -14.802 1.00 94.69 84 LEU A CA 1
ATOM 662 C C . LEU A 1 84 ? -1.261 -1.309 -16.250 1.00 94.69 84 LEU A C 1
ATOM 664 O O . LEU A 1 84 ? -1.481 -0.126 -16.482 1.00 94.69 84 LEU A O 1
ATOM 668 N N . GLY A 1 85 ? -1.158 -2.201 -17.240 1.00 95.38 85 GLY A N 1
ATOM 669 C CA . GLY A 1 85 ? -1.242 -1.852 -18.665 1.00 95.38 85 GLY A CA 1
ATOM 670 C C . GLY A 1 85 ? 0.051 -1.261 -19.245 1.00 95.38 85 GLY A C 1
ATOM 671 O O . GLY A 1 85 ? 0.099 -0.902 -20.418 1.00 95.38 85 GLY A O 1
ATOM 672 N N . PHE A 1 86 ? 1.121 -1.177 -18.448 1.00 95.31 86 PHE A N 1
ATOM 673 C CA . PHE A 1 86 ? 2.459 -0.790 -18.893 1.00 95.31 86 PHE A CA 1
ATOM 674 C C . PHE A 1 86 ? 3.531 -1.531 -18.100 1.00 95.31 86 PHE A C 1
ATOM 676 O O . PHE A 1 86 ? 3.364 -1.774 -16.909 1.00 95.31 86 PHE A O 1
ATOM 683 N N . ILE A 1 87 ? 4.666 -1.831 -18.726 1.00 97.00 87 ILE A N 1
ATOM 684 C CA . ILE A 1 87 ? 5.773 -2.536 -18.071 1.00 97.00 87 ILE A CA 1
ATOM 685 C C . ILE A 1 87 ? 6.583 -1.557 -17.211 1.00 97.00 87 ILE A C 1
ATOM 687 O O . ILE A 1 87 ? 6.899 -0.446 -17.642 1.00 97.00 87 ILE A O 1
ATOM 691 N N . CYS A 1 88 ? 6.922 -1.969 -15.986 1.00 98.00 88 CYS A N 1
ATOM 692 C CA . CYS A 1 88 ? 7.816 -1.221 -15.105 1.00 98.00 88 CYS A CA 1
ATOM 693 C C . CYS A 1 88 ? 9.136 -0.864 -15.824 1.00 98.00 88 CYS A C 1
ATOM 695 O O . CYS A 1 88 ? 9.810 -1.771 -16.308 1.00 98.00 88 CYS A O 1
ATOM 697 N N . PRO A 1 89 ? 9.553 0.417 -15.859 1.00 96.88 89 PRO A N 1
ATOM 698 C CA . PRO A 1 89 ? 10.766 0.831 -16.572 1.00 96.88 89 PRO A CA 1
ATOM 699 C C . PRO A 1 89 ? 12.063 0.523 -15.810 1.00 96.88 89 PRO A C 1
ATOM 701 O O . PRO A 1 89 ? 13.152 0.727 -16.337 1.00 96.88 89 PRO A O 1
ATOM 704 N N . MET A 1 90 ? 11.968 0.094 -14.550 1.00 95.75 90 MET A N 1
ATOM 705 C CA . MET A 1 90 ? 13.132 -0.295 -13.761 1.00 95.75 90 MET A CA 1
ATOM 706 C C . MET A 1 90 ? 13.586 -1.707 -14.132 1.00 95.75 90 MET A C 1
ATOM 708 O O . MET A 1 90 ? 12.761 -2.620 -14.205 1.00 95.75 90 MET A O 1
ATOM 712 N N . ASP A 1 91 ? 14.900 -1.880 -14.252 1.00 95.69 91 ASP A N 1
ATOM 713 C CA . ASP A 1 91 ? 15.542 -3.180 -14.438 1.00 95.69 91 ASP A CA 1
ATOM 714 C C . ASP A 1 91 ? 15.214 -4.138 -13.276 1.00 95.69 91 ASP A C 1
ATOM 716 O O . ASP A 1 91 ? 15.395 -3.797 -12.102 1.00 95.69 91 ASP A O 1
ATOM 720 N N . LYS A 1 92 ? 14.714 -5.332 -13.618 1.00 94.44 92 LYS A N 1
ATOM 721 C CA . LYS A 1 92 ? 14.260 -6.350 -12.660 1.00 94.44 92 LYS A CA 1
ATOM 722 C C . LYS A 1 92 ? 15.421 -6.908 -11.837 1.00 94.44 92 LYS A C 1
ATOM 724 O O . LYS A 1 92 ? 15.229 -7.200 -10.657 1.00 94.44 92 LYS A O 1
ATOM 729 N N . GLU A 1 93 ? 16.614 -6.982 -12.423 1.00 96.38 93 GLU A N 1
ATOM 730 C CA . GLU A 1 93 ? 17.810 -7.521 -11.764 1.00 96.38 93 GLU A CA 1
ATOM 731 C C . GLU A 1 93 ? 18.360 -6.575 -10.690 1.00 96.38 93 GLU A C 1
ATOM 733 O O . GLU A 1 93 ? 19.060 -6.990 -9.769 1.00 96.38 93 GLU A O 1
ATOM 738 N N . ARG A 1 94 ? 17.983 -5.294 -10.755 1.00 96.00 94 ARG A N 1
ATOM 739 C CA . ARG A 1 94 ? 18.504 -4.241 -9.877 1.00 96.00 94 ARG A CA 1
ATOM 740 C C . ARG A 1 94 ? 17.576 -3.889 -8.724 1.00 96.00 94 ARG A C 1
ATOM 742 O O . ARG A 1 94 ? 17.875 -2.989 -7.945 1.00 96.00 94 ARG A O 1
ATOM 749 N N . TYR A 1 95 ? 16.437 -4.570 -8.575 1.00 96.31 95 TYR A N 1
ATOM 750 C CA . TYR A 1 95 ? 15.457 -4.227 -7.539 1.00 96.31 95 TYR A CA 1
ATOM 751 C C . TYR A 1 95 ? 16.022 -4.258 -6.115 1.00 96.31 95 TYR A C 1
ATOM 753 O O . TYR A 1 9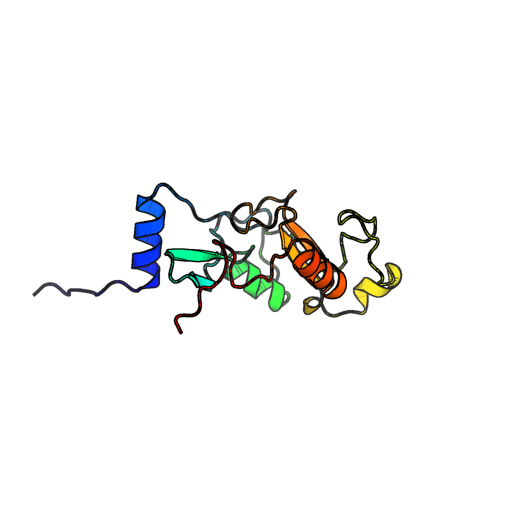5 ? 15.630 -3.426 -5.292 1.00 96.31 95 TYR A O 1
ATOM 761 N N . SER A 1 96 ? 16.954 -5.170 -5.840 1.00 93.56 96 SER A N 1
ATOM 762 C CA . SER A 1 96 ? 17.626 -5.308 -4.545 1.00 93.56 96 SER A CA 1
ATOM 763 C C . SER A 1 96 ? 18.589 -4.162 -4.216 1.00 93.56 96 SER A C 1
ATOM 765 O O . SER A 1 96 ? 18.893 -3.973 -3.039 1.00 93.56 96 SER A O 1
ATOM 767 N N . GLU A 1 97 ? 19.040 -3.384 -5.208 1.00 96.06 97 GLU A N 1
ATOM 768 C CA . GLU A 1 97 ? 19.935 -2.233 -5.008 1.00 96.06 97 GLU A CA 1
ATOM 769 C C . GLU A 1 97 ? 19.218 -1.045 -4.354 1.00 96.06 97 GLU A C 1
ATOM 771 O O . GLU A 1 97 ? 19.852 -0.179 -3.750 1.00 96.06 97 GLU A O 1
ATOM 776 N N . PHE A 1 98 ? 17.890 -0.979 -4.478 1.00 95.56 98 PHE A N 1
ATOM 777 C CA . PHE A 1 98 ? 17.113 0.166 -4.023 1.00 95.56 98 PHE A CA 1
ATOM 778 C C . PHE A 1 98 ? 16.548 -0.031 -2.608 1.00 95.56 98 PHE A C 1
ATOM 780 O O . PHE A 1 98 ? 16.138 -1.137 -2.236 1.00 95.56 98 PHE A O 1
ATOM 787 N N . PRO A 1 99 ? 16.445 1.047 -1.808 1.00 94.06 99 PRO A N 1
ATOM 788 C CA . PRO A 1 99 ? 15.895 0.957 -0.461 1.00 94.06 99 PRO A CA 1
ATOM 789 C C . PRO A 1 99 ? 14.406 0.592 -0.489 1.00 94.06 99 PRO A C 1
ATOM 791 O O . PRO A 1 99 ? 13.669 0.969 -1.398 1.00 94.06 99 PRO A O 1
ATOM 794 N N . SER A 1 100 ? 13.919 -0.095 0.552 1.00 91.56 100 SER A N 1
ATOM 795 C CA . SER A 1 100 ? 12.514 -0.541 0.613 1.00 91.56 100 SER A CA 1
ATOM 796 C C . SER A 1 100 ? 11.506 0.607 0.460 1.00 91.56 100 SER A C 1
ATOM 798 O O . SER A 1 100 ? 10.382 0.378 0.014 1.00 91.56 100 SER A O 1
ATOM 800 N N . ASP A 1 101 ? 11.880 1.833 0.826 1.00 93.38 101 ASP A N 1
ATOM 801 C CA . ASP A 1 101 ? 11.023 3.019 0.775 1.00 93.38 101 ASP A CA 1
ATOM 802 C C . ASP A 1 101 ? 10.608 3.439 -0.636 1.00 93.38 101 ASP A C 1
ATOM 804 O O . ASP A 1 101 ? 9.563 4.072 -0.771 1.00 93.38 101 ASP A O 1
ATOM 808 N N . ILE A 1 102 ? 11.342 3.036 -1.683 1.00 96.62 102 ILE A N 1
ATOM 809 C CA . ILE A 1 102 ? 10.910 3.291 -3.068 1.00 96.62 102 ILE A CA 1
ATOM 810 C C . ILE A 1 102 ? 9.766 2.376 -3.506 1.00 96.62 102 ILE A C 1
ATOM 812 O O . ILE A 1 102 ? 9.166 2.609 -4.549 1.00 96.62 102 ILE A O 1
ATOM 816 N N . TYR A 1 103 ? 9.494 1.309 -2.756 1.00 97.38 103 TYR A N 1
ATOM 817 C CA . TYR A 1 103 ? 8.400 0.393 -3.027 1.00 97.38 103 TYR A CA 1
ATOM 818 C C . TYR A 1 103 ? 7.214 0.766 -2.138 1.00 97.38 103 TYR A C 1
ATOM 820 O O . TYR A 1 103 ? 7.345 0.886 -0.918 1.00 97.38 103 TYR A O 1
ATOM 828 N N . HIS A 1 104 ? 6.040 0.929 -2.725 1.00 96.56 104 HIS A N 1
ATOM 829 C CA . HIS A 1 104 ? 4.800 1.285 -2.049 1.00 96.56 104 HIS A CA 1
ATOM 830 C C . HIS A 1 104 ? 3.793 0.161 -2.242 1.00 96.56 104 HIS A C 1
ATOM 832 O O . HIS A 1 104 ? 3.704 -0.404 -3.325 1.00 96.56 104 HIS A O 1
ATOM 838 N N . MET A 1 105 ? 3.055 -0.174 -1.186 1.00 96.69 105 MET A N 1
ATOM 839 C CA . MET A 1 105 ? 1.872 -1.008 -1.355 1.00 96.69 105 MET A CA 1
ATOM 840 C C . MET A 1 105 ? 0.718 -0.122 -1.797 1.00 96.69 105 MET A C 1
ATOM 842 O O . MET A 1 105 ? 0.504 0.926 -1.186 1.00 96.69 105 MET A O 1
ATOM 846 N N . ASP A 1 106 ? 0.006 -0.559 -2.822 1.00 95.25 106 ASP A N 1
ATOM 847 C CA . ASP A 1 106 ? -1.070 0.184 -3.452 1.00 95.25 106 ASP A CA 1
ATOM 848 C C . ASP A 1 106 ? -2.238 -0.735 -3.809 1.00 95.25 106 ASP A C 1
ATOM 850 O O . ASP A 1 106 ? -2.049 -1.931 -4.042 1.00 95.25 106 ASP A O 1
ATOM 854 N N . HIS A 1 107 ? -3.435 -0.159 -3.840 1.00 93.50 107 HIS A N 1
ATOM 855 C CA . HIS A 1 107 ? -4.674 -0.854 -4.171 1.00 93.50 107 HIS A CA 1
ATOM 856 C C . HIS A 1 107 ? -4.906 -0.768 -5.683 1.00 93.50 107 HIS A C 1
ATOM 858 O O . HIS A 1 107 ? -4.949 0.333 -6.242 1.00 93.50 107 HIS A O 1
ATOM 864 N N . LEU A 1 108 ? -5.057 -1.913 -6.354 1.00 91.88 108 LEU A N 1
ATOM 865 C CA . LEU A 1 108 ? -5.311 -1.972 -7.797 1.00 91.88 108 LEU A CA 1
ATOM 866 C C . LEU A 1 108 ? -6.598 -1.232 -8.178 1.00 91.88 108 LEU A C 1
ATOM 868 O O . LEU A 1 108 ? -6.601 -0.484 -9.151 1.00 91.88 108 LEU A O 1
ATOM 872 N N . ASP A 1 109 ? -7.654 -1.397 -7.383 1.00 90.62 109 ASP A N 1
ATOM 873 C CA . ASP A 1 109 ? -8.956 -0.754 -7.588 1.00 90.62 109 ASP A CA 1
ATOM 874 C C . ASP A 1 109 ? -9.032 0.710 -7.104 1.00 90.62 109 ASP A C 1
ATOM 876 O O . ASP A 1 109 ? -10.063 1.360 -7.269 1.00 90.62 109 ASP A O 1
ATOM 880 N N . GLY A 1 110 ? -7.967 1.229 -6.478 1.00 86.81 110 GLY A N 1
ATOM 881 C CA . GLY A 1 110 ? -7.936 2.566 -5.871 1.00 86.81 110 GLY A CA 1
ATOM 882 C C . GLY A 1 110 ? -8.802 2.723 -4.609 1.00 86.81 110 GLY A C 1
ATOM 883 O O . GLY A 1 110 ? -8.850 3.805 -4.023 1.00 86.81 110 GLY A O 1
ATOM 884 N N . ASN A 1 111 ? -9.470 1.665 -4.145 1.00 87.81 111 ASN A N 1
ATOM 885 C CA . ASN A 1 111 ? -10.305 1.682 -2.951 1.00 87.81 111 ASN A CA 1
ATOM 886 C C . ASN A 1 111 ? -9.489 1.297 -1.711 1.00 87.81 111 ASN A C 1
ATOM 888 O O . ASN A 1 111 ? -9.214 0.126 -1.449 1.00 87.81 111 ASN A O 1
ATOM 892 N N . HIS A 1 112 ? -9.179 2.289 -0.876 1.00 87.94 112 HIS A N 1
ATOM 893 C CA . HIS A 1 112 ? -8.381 2.109 0.342 1.00 87.94 112 HIS A CA 1
ATOM 894 C C . HIS A 1 112 ? -9.044 1.249 1.433 1.00 87.94 112 HIS A C 1
ATOM 896 O O . HIS A 1 112 ? -8.393 0.925 2.428 1.00 87.94 112 HIS A O 1
ATOM 902 N N . HIS A 1 113 ? -10.323 0.890 1.281 1.00 91.56 113 HIS A N 1
ATOM 903 C CA . HIS A 1 113 ? -11.010 -0.039 2.180 1.00 91.56 113 HIS A CA 1
ATOM 904 C C . HIS A 1 113 ? -10.897 -1.503 1.728 1.00 91.56 113 HIS A C 1
ATOM 906 O O . HIS A 1 113 ? -11.121 -2.399 2.541 1.00 91.56 113 HIS A O 1
ATOM 912 N N . ASN A 1 114 ? -10.527 -1.774 0.472 1.00 93.56 114 ASN A N 1
ATOM 913 C CA . ASN A 1 114 ? -10.366 -3.133 -0.049 1.00 93.56 114 ASN A CA 1
ATOM 914 C C . ASN A 1 114 ? -8.943 -3.664 0.210 1.00 93.56 114 ASN A C 1
ATOM 916 O O . ASN A 1 114 ? -8.158 -3.876 -0.713 1.00 93.56 114 ASN A O 1
ATOM 920 N N . ASN A 1 115 ? -8.596 -3.882 1.479 1.00 96.25 115 ASN A N 1
ATOM 921 C CA . ASN A 1 115 ? -7.252 -4.310 1.890 1.00 96.25 115 ASN A CA 1
ATOM 922 C C . ASN A 1 115 ? -7.042 -5.837 1.763 1.00 96.25 115 ASN A C 1
ATOM 924 O O . ASN A 1 115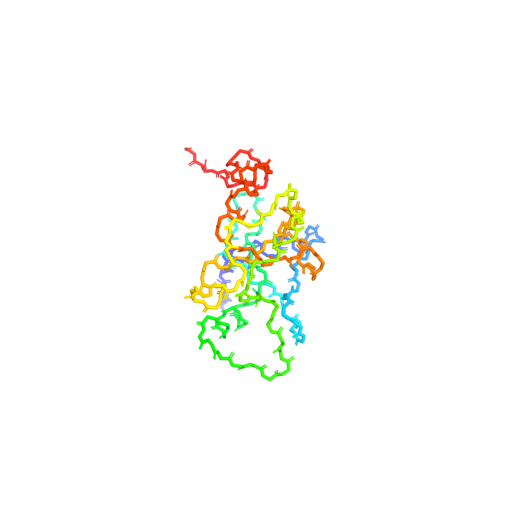 ? -6.701 -6.504 2.738 1.00 96.25 115 ASN A O 1
ATOM 928 N N . SER A 1 116 ? -7.294 -6.403 0.581 1.00 95.88 116 SER A N 1
ATOM 929 C CA . SER A 1 116 ? -7.141 -7.837 0.287 1.00 95.88 116 SER A CA 1
ATOM 930 C C . SER A 1 116 ? -5.814 -8.153 -0.420 1.00 95.88 116 SER A C 1
ATOM 932 O O . SER A 1 116 ? -5.228 -7.292 -1.077 1.00 95.88 116 SER A O 1
ATOM 934 N N . LEU A 1 117 ? -5.330 -9.398 -0.306 1.00 94.69 117 LEU A N 1
ATOM 935 C CA . LEU A 1 117 ? -4.053 -9.844 -0.897 1.00 94.69 117 LEU A CA 1
ATOM 936 C C . LEU A 1 117 ? -4.020 -9.732 -2.429 1.00 94.69 117 LEU A C 1
ATOM 938 O O . LEU A 1 117 ? -2.972 -9.438 -3.013 1.00 94.69 117 LEU A O 1
ATOM 942 N N . ASP A 1 118 ? -5.164 -9.935 -3.078 1.00 94.31 118 ASP A N 1
ATOM 943 C CA . ASP A 1 118 ? -5.273 -9.827 -4.532 1.00 94.31 118 ASP A CA 1
ATOM 944 C C . ASP A 1 118 ? -5.299 -8.372 -4.998 1.00 94.31 118 ASP A C 1
ATOM 946 O O . ASP A 1 118 ? -4.714 -8.057 -6.035 1.00 94.31 118 ASP A O 1
ATOM 950 N N . ASN A 1 119 ? -5.904 -7.477 -4.209 1.00 94.88 119 ASN A N 1
ATOM 951 C CA . ASN A 1 119 ? -5.995 -6.058 -4.537 1.00 94.88 119 ASN A CA 1
ATOM 952 C C . ASN A 1 119 ? -4.716 -5.282 -4.193 1.00 94.88 119 ASN A C 1
ATOM 954 O O . ASN A 1 119 ? -4.387 -4.313 -4.876 1.00 94.88 119 ASN A O 1
ATOM 958 N N . LEU A 1 120 ? -3.987 -5.689 -3.149 1.00 96.62 120 LEU A N 1
ATOM 959 C CA . LEU A 1 120 ? -2.809 -4.968 -2.684 1.00 96.62 120 LEU A CA 1
ATOM 960 C C . LEU A 1 120 ? -1.525 -5.471 -3.349 1.00 96.62 120 LEU A C 1
ATOM 962 O O . LEU A 1 120 ? -1.084 -6.599 -3.112 1.00 96.62 120 LEU A O 1
ATOM 966 N N . LYS A 1 121 ? -0.876 -4.602 -4.126 1.00 97.44 121 LYS A N 1
ATOM 967 C CA . LYS A 1 121 ? 0.380 -4.893 -4.831 1.00 97.44 121 LYS A CA 1
ATOM 968 C C . LYS A 1 121 ? 1.482 -3.926 -4.435 1.00 97.44 121 LYS A C 1
ATOM 970 O O . LYS A 1 121 ? 1.238 -2.793 -4.036 1.00 97.44 121 LYS A O 1
ATOM 975 N N . THR A 1 122 ? 2.722 -4.375 -4.551 1.00 98.06 122 THR A N 1
ATOM 976 C CA . THR A 1 122 ? 3.926 -3.593 -4.300 1.00 98.06 122 THR A CA 1
ATOM 977 C C . THR A 1 122 ? 4.426 -2.986 -5.606 1.00 98.06 122 THR A C 1
ATOM 979 O O . THR A 1 122 ? 4.909 -3.692 -6.489 1.00 98.06 122 THR A O 1
ATOM 982 N N . PHE A 1 123 ? 4.378 -1.664 -5.728 1.00 98.19 123 PHE A N 1
ATOM 983 C CA . PHE A 1 123 ? 4.872 -0.931 -6.891 1.00 98.19 123 PHE A CA 1
ATOM 984 C C . PHE A 1 123 ? 6.051 -0.042 -6.528 1.00 98.19 123 PHE A C 1
ATOM 986 O O . PHE A 1 123 ? 6.089 0.544 -5.451 1.00 98.19 123 PHE A O 1
ATOM 993 N N . CYS A 1 124 ? 7.019 0.102 -7.434 1.00 98.19 124 CYS A N 1
ATOM 994 C CA . CYS A 1 124 ? 8.037 1.137 -7.274 1.00 98.19 124 CYS A CA 1
ATOM 995 C C . CYS A 1 124 ? 7.415 2.540 -7.398 1.00 98.19 124 CYS A C 1
ATOM 997 O O . CYS A 1 124 ? 6.351 2.708 -7.999 1.00 98.19 124 CYS A O 1
ATOM 999 N N . ALA A 1 125 ? 8.108 3.559 -6.889 1.00 97.38 125 ALA A N 1
ATOM 1000 C CA . ALA A 1 125 ? 7.660 4.949 -6.884 1.00 97.38 125 ALA A CA 1
ATOM 1001 C C . ALA A 1 125 ? 7.266 5.460 -8.278 1.00 97.38 125 ALA A C 1
ATOM 1003 O O . ALA A 1 125 ? 6.300 6.211 -8.402 1.00 97.38 125 ALA A O 1
ATOM 1004 N N . ILE A 1 126 ? 7.954 5.007 -9.331 1.00 97.19 126 ILE A N 1
ATOM 1005 C CA . ILE A 1 126 ? 7.637 5.361 -10.721 1.00 97.19 126 ILE A CA 1
ATOM 1006 C C . ILE A 1 126 ? 6.279 4.778 -11.130 1.00 97.19 126 ILE A C 1
ATOM 1008 O O . ILE A 1 126 ? 5.409 5.517 -11.588 1.00 97.19 126 ILE A O 1
ATOM 1012 N N . CYS A 1 127 ? 6.073 3.470 -10.935 1.00 97.88 127 CYS A N 1
ATOM 1013 C CA . CYS A 1 127 ? 4.824 2.804 -11.312 1.00 97.88 127 CYS A CA 1
ATOM 1014 C C . CYS A 1 127 ? 3.640 3.311 -10.485 1.00 97.88 127 CYS A C 1
ATOM 1016 O O . CYS A 1 127 ? 2.590 3.602 -11.047 1.00 97.88 127 CYS A O 1
ATOM 1018 N N . HIS A 1 128 ? 3.836 3.482 -9.176 1.00 96.56 128 HIS A N 1
ATOM 1019 C CA . HIS A 1 128 ? 2.831 4.034 -8.270 1.00 96.56 128 HIS A CA 1
ATOM 1020 C C . HIS A 1 128 ? 2.419 5.457 -8.678 1.00 96.56 128 HIS A C 1
ATOM 1022 O O . HIS A 1 128 ? 1.234 5.760 -8.779 1.00 96.56 128 HIS A O 1
ATOM 1028 N N . THR A 1 129 ? 3.391 6.324 -8.986 1.00 95.88 129 THR A N 1
ATOM 1029 C CA . THR A 1 129 ? 3.110 7.700 -9.426 1.00 95.88 129 THR A CA 1
ATOM 1030 C C . THR A 1 129 ? 2.390 7.731 -10.770 1.00 95.88 129 THR A C 1
ATOM 1032 O O . THR A 1 129 ? 1.467 8.521 -10.949 1.00 95.88 129 THR A O 1
ATOM 1035 N N . ARG A 1 130 ? 2.805 6.893 -11.727 1.00 95.88 130 ARG A N 1
ATOM 1036 C CA . ARG A 1 130 ? 2.159 6.824 -13.039 1.00 95.88 130 ARG A CA 1
ATOM 1037 C C . ARG A 1 130 ? 0.716 6.338 -12.921 1.00 95.88 130 ARG A C 1
ATOM 1039 O O . ARG A 1 130 ? -0.165 7.048 -13.396 1.00 95.88 130 ARG A O 1
ATOM 1046 N N . LYS A 1 131 ? 0.481 5.220 -12.219 1.00 94.06 131 LYS A N 1
ATOM 1047 C CA . LYS A 1 131 ? -0.872 4.717 -11.939 1.00 94.06 131 LYS A CA 1
ATOM 1048 C C . LYS A 1 131 ? -1.731 5.816 -11.339 1.00 94.06 131 LYS A C 1
ATOM 1050 O O . LYS A 1 131 ? -2.736 6.162 -11.932 1.00 94.06 131 LYS A O 1
ATOM 1055 N N . GLY A 1 132 ? -1.298 6.416 -10.229 1.00 91.62 132 GLY A N 1
ATOM 1056 C CA . GLY A 1 132 ? -2.124 7.396 -9.527 1.00 91.62 132 GLY A CA 1
ATOM 1057 C C . GLY A 1 132 ? -2.443 8.655 -10.343 1.00 91.62 132 GLY A C 1
ATOM 1058 O O . GLY A 1 132 ? -3.457 9.299 -10.093 1.00 91.62 132 GLY A O 1
ATOM 1059 N N . LYS A 1 133 ? -1.622 9.006 -11.345 1.00 90.38 133 LYS A N 1
ATOM 1060 C CA . LYS A 1 133 ? -1.961 10.054 -12.322 1.00 90.38 133 LYS A CA 1
ATOM 1061 C C . LYS A 1 133 ? -2.970 9.573 -13.366 1.00 90.38 133 LYS A C 1
ATOM 1063 O O . LYS A 1 133 ? -3.895 10.309 -13.677 1.00 90.38 133 LYS A O 1
ATOM 1068 N N . GLU A 1 134 ? -2.789 8.371 -13.907 1.00 91.12 134 GLU A N 1
ATOM 1069 C CA . GLU A 1 134 ? -3.646 7.807 -14.962 1.00 91.12 134 GLU A CA 1
ATOM 1070 C C . GLU A 1 134 ? -5.030 7.380 -14.439 1.00 91.12 134 GLU A C 1
ATOM 1072 O O . GLU A 1 134 ? -6.018 7.511 -15.155 1.00 91.12 134 GLU A O 1
ATOM 1077 N N . SER A 1 135 ? -5.126 6.929 -13.184 1.00 87.62 135 SER A N 1
ATOM 1078 C CA . SER A 1 135 ? -6.386 6.597 -12.500 1.00 87.62 135 SER A CA 1
ATOM 1079 C C . SER A 1 135 ? -6.977 7.770 -11.712 1.00 87.62 135 SER A C 1
ATOM 1081 O O . SER A 1 135 ? -8.028 7.641 -11.077 1.00 87.62 135 SER A O 1
ATOM 1083 N N . ASP A 1 136 ? -6.326 8.936 -11.764 1.00 84.56 136 ASP A N 1
ATOM 1084 C CA . ASP A 1 136 ? -6.755 10.165 -11.101 1.00 84.56 136 ASP A CA 1
ATOM 1085 C C . ASP A 1 136 ? -6.811 10.028 -9.554 1.00 84.56 136 ASP A C 1
ATOM 1087 O O . ASP A 1 136 ? -7.549 10.733 -8.870 1.00 84.56 136 ASP A O 1
ATOM 1091 N N . ASP A 1 137 ? -6.062 9.088 -8.960 1.00 79.94 137 ASP A N 1
ATOM 1092 C CA . ASP A 1 137 ? -6.001 8.835 -7.502 1.00 79.94 137 ASP A CA 1
ATOM 1093 C C . ASP A 1 137 ? -5.501 10.065 -6.720 1.00 79.94 137 ASP A C 1
ATOM 1095 O O . ASP A 1 137 ? -5.785 10.227 -5.533 1.00 79.94 137 ASP A O 1
ATOM 1099 N N . PHE A 1 138 ? -4.759 10.956 -7.385 1.00 78.88 138 PHE A N 1
ATOM 1100 C CA . PHE A 1 138 ? -4.222 12.183 -6.789 1.00 78.88 138 PHE A CA 1
ATOM 1101 C C . PHE A 1 138 ? -5.145 13.400 -6.911 1.00 78.88 138 PHE A C 1
ATOM 1103 O O . PHE A 1 138 ? -4.778 14.489 -6.464 1.00 78.88 138 PHE A O 1
ATOM 1110 N N . ASN A 1 139 ? -6.334 13.243 -7.492 1.00 78.62 139 ASN A N 1
ATOM 1111 C CA . ASN A 1 139 ? -7.282 14.336 -7.635 1.00 78.62 139 ASN A CA 1
ATOM 1112 C C . ASN A 1 139 ? -7.873 14.743 -6.283 1.00 78.62 139 ASN A C 1
ATOM 1114 O O . ASN A 1 139 ? -8.642 14.000 -5.676 1.00 78.62 139 ASN A O 1
ATOM 1118 N N . ALA A 1 140 ? -7.537 15.959 -5.847 1.00 69.19 140 ALA A N 1
ATOM 1119 C CA . ALA A 1 140 ? -7.988 16.567 -4.596 1.00 69.19 140 ALA A CA 1
ATOM 1120 C C . ALA A 1 140 ? -9.471 16.995 -4.586 1.00 69.19 140 ALA A C 1
ATOM 1122 O O . ALA A 1 140 ? -9.933 17.533 -3.580 1.00 69.19 140 ALA A O 1
ATOM 1123 N N . PHE A 1 141 ? -10.206 16.764 -5.680 1.00 70.31 141 PHE A N 1
ATOM 1124 C CA . PHE A 1 141 ? -11.636 17.051 -5.813 1.00 70.31 141 PHE A CA 1
ATOM 1125 C C . PHE A 1 141 ? -12.519 15.795 -5.910 1.00 70.31 141 PHE A C 1
ATOM 1127 O O . PHE A 1 141 ? -13.742 15.918 -5.971 1.00 70.31 141 PHE A O 1
ATOM 1134 N N . LYS A 1 142 ? -11.949 14.580 -5.911 1.00 67.44 142 LYS A N 1
ATOM 1135 C CA . LYS A 1 142 ? -12.746 13.342 -5.823 1.00 67.44 142 LYS A CA 1
ATOM 1136 C C . LYS A 1 142 ? -13.492 13.262 -4.488 1.00 67.44 142 LYS A C 1
ATOM 1138 O O . LYS A 1 142 ? -13.033 13.784 -3.477 1.00 67.44 142 LYS A O 1
ATOM 1143 N N . SER A 1 143 ? -14.611 12.548 -4.437 1.00 60.09 143 SER A N 1
ATOM 1144 C CA . SER A 1 143 ? -15.366 12.354 -3.186 1.00 60.09 143 SER A CA 1
ATOM 1145 C C . SER A 1 143 ? -14.538 11.700 -2.069 1.00 60.09 143 SER A C 1
ATOM 1147 O O . SER A 1 143 ? -14.733 12.020 -0.900 1.00 60.09 143 SER A O 1
ATOM 1149 N N . SER A 1 144 ? -13.581 10.838 -2.429 1.00 56.47 144 SER A N 1
ATOM 1150 C CA . SER A 1 144 ? -12.611 10.208 -1.519 1.00 56.47 144 SER A CA 1
ATOM 1151 C C . SER A 1 144 ? -11.412 11.098 -1.164 1.00 56.47 144 SER A C 1
ATOM 1153 O O . SER A 1 144 ? -10.555 10.718 -0.363 1.00 56.47 144 SER A O 1
ATOM 1155 N N . SER A 1 145 ? -11.301 12.275 -1.777 1.00 54.41 145 SER A N 1
ATOM 1156 C CA . SER A 1 145 ? -10.141 13.143 -1.641 1.00 54.41 145 SER A CA 1
ATOM 1157 C C . SER A 1 145 ? -10.289 14.151 -0.501 1.00 54.41 145 SER A C 1
ATOM 1159 O O . SER A 1 145 ? -11.376 14.458 -0.011 1.00 54.41 145 SER A O 1
ATOM 1161 N N . ARG A 1 146 ? -9.145 14.656 -0.033 1.00 56.09 146 ARG A N 1
ATOM 1162 C CA . ARG A 1 146 ? -9.070 15.612 1.073 1.00 56.09 146 ARG A CA 1
ATOM 1163 C C . ARG A 1 146 ? -9.628 16.959 0.612 1.00 56.09 146 ARG A C 1
ATOM 1165 O O . ARG A 1 146 ? -8.897 17.734 0.006 1.00 56.09 146 ARG A O 1
ATOM 1172 N N . ILE A 1 147 ? -10.879 17.273 0.953 1.00 47.91 147 ILE A N 1
ATOM 1173 C CA . ILE A 1 147 ? -11.377 18.645 0.794 1.00 47.91 147 ILE A CA 1
ATOM 1174 C C . ILE A 1 147 ? -10.620 19.528 1.789 1.00 47.91 147 ILE A C 1
ATOM 1176 O O . ILE A 1 147 ? -10.861 19.483 2.999 1.00 47.91 147 ILE A O 1
ATOM 1180 N N . HIS A 1 148 ? -9.677 20.316 1.279 1.00 44.69 148 HIS A N 1
ATOM 1181 C CA . HIS A 1 148 ? -9.082 21.407 2.033 1.00 44.69 148 HIS A CA 1
ATOM 1182 C C . HIS A 1 148 ? -10.177 22.449 2.269 1.00 44.69 148 HIS A C 1
ATOM 1184 O O . HIS A 1 148 ? -10.749 22.971 1.314 1.00 44.69 148 HIS A O 1
ATOM 1190 N N . LYS A 1 149 ? -10.508 22.726 3.536 1.00 35.47 149 LYS A N 1
ATOM 1191 C CA . LYS A 1 149 ? -11.307 23.913 3.859 1.00 35.47 149 LYS A CA 1
ATOM 1192 C C . LYS A 1 149 ? -10.473 25.128 3.447 1.00 35.47 149 LYS A C 1
ATOM 1194 O O . LYS A 1 149 ? -9.415 25.337 4.041 1.00 35.47 149 LYS A O 1
ATOM 1199 N N . VAL A 1 150 ? -10.914 25.826 2.401 1.00 37.78 150 VAL A N 1
ATOM 1200 C CA . VAL A 1 150 ? -10.445 27.174 2.048 1.00 37.78 150 VAL A CA 1
ATOM 1201 C C . VAL A 1 150 ? -11.046 28.157 3.041 1.00 37.78 150 VAL A C 1
ATOM 1203 O O . VAL A 1 150 ? -12.246 27.985 3.358 1.00 37.78 150 VAL A O 1
#

pLDDT: mean 89.96, std 13.52, range [35.47, 98.25]

Foldseek 3Di:
DDDPPDDDPVVVLVVVCVVVVHDADFALWQQGRDGFDFPDAAPVSHTDTDNHHPVLVVCVVVVHDDPRTHDLADLFAPQCPPPVVDHDPDDRVCSNVDDSVQWDWAACVLDPRPSYSVRTGIHGVVVVVVSCVVVVSVPQPDPPHHDDDD

Secondary structure (DSSP, 8-state):
-----PPPHHHHHHHHHHHTT--PPBPSSBT--SBPPEEEE-TTS-EEE-SS-HHHHHHHHTT---TT-B----SS-GGGG-TTSS--SS-GGGGGGS-GGGEEEEETTS-TT---TTTEEEEEHHHHHHHHHHTTTT-TTSTTS-----

Organism: NCBI:txid1070528

Radius of gyration: 17.73 Å; chains: 1; bounding box: 43×43×60 Å